Protein 1KWI (pdb70)

Radius of gyration: 12.24 Å; Cα contacts (8 Å, |Δi|>4): 157; chains: 1; bounding box: 27×32×29 Å

Foldseek 3Di:
DVLQVVQVLVLLVVCLVPDPDQFRWAWDAWPCDWDKTKGKIAGFPHTSVDPDRCVVTHGDVVTWMWIKIATGHSVPRGIDIDTDD

Nearest PDB structures (foldseek):
  1kwi-assembly1_A  TM=1.012E+00  e=6.059E-17  Sus scrofa
  1pfp-assembly1_A  TM=9.927E-01  e=3.366E-14  Sus scrofa
  1n5p-assembly1_A  TM=9.138E-01  e=6.851E-12  Sus scrofa
  4eyc-assembly2_B  TM=9.836E-01  e=1.168E-09  Homo sapiens
  1lxe-assembly1_A-2  TM=6.097E-01  e=2.827E-11  Sus scrofa

Solvent-accessible surface area: 5551 Å² total; per-residue (Å²): 108,102,42,54,115,82,4,0,73,99,4,4,64,100,20,9,151,118,26,105,51,77,23,10,12,63,50,80,103,58,94,91,91,69,64,103,9,40,0,18,5,27,26,0,89,18,72,77,110,43,255,79,69,21,115,117,1,99,62,92,126,145,7,110,43,38,60,0,67,27,47,11,56,64,138,133,48,71,10,89,32,98,79,83,203

Organism: Sus scrofa (NCBI:txid9823)

B-factor: mean 37.72, std 11.28, range [18.11, 74.24]

CATH classification: 3.10.450.10

Structure (mmCIF, N/CA/C/O backbone):
data_1KWI
#
_entry.id   1KWI
#
_cell.length_a   51.360
_cell.length_b   51.360
_cell.length_c   133.677
_cell.angle_alpha   90.00
_cell.angle_beta   90.00
_cell.angle_gamma   120.00
#
_symmetry.space_group_name_H-M   'P 65 2 2'
#
loop_
_entity.id
_entity.type
_entity.pdbx_description
1 polymer 'Protegrin-3 Precursor'
2 water water
#
loop_
_atom_site.group_PDB
_atom_site.id
_atom_site.type_symbol
_atom_site.label_atom_id
_atom_site.label_alt_id
_atom_site.label_comp_id
_atom_site.label_asym_id
_atom_site.label_entity_id
_atom_site.label_seq_id
_atom_site.pdbx_PDB_ins_code
_atom_site.Cartn_x
_atom_site.Cartn_y
_atom_site.Cartn_z
_atom_site.occupancy
_atom_site.B_iso_or_equiv
_atom_site.auth_seq_id
_atom_site.auth_comp_id
_atom_site.auth_asym_id
_atom_site.auth_atom_id
_atom_site.pdbx_PDB_model_num
ATOM 1 N N . ALA A 1 2 ? 15.123 31.861 3.274 1.00 47.31 31 ALA A N 1
ATOM 2 C CA . ALA A 1 2 ? 16.271 30.915 3.131 1.00 48.85 31 ALA A CA 1
ATOM 3 C C . ALA A 1 2 ? 16.216 29.934 4.292 1.00 48.82 31 ALA A C 1
ATOM 4 O O . ALA A 1 2 ? 16.027 28.738 4.095 1.00 50.38 31 ALA A O 1
ATOM 6 N N . LEU A 1 3 ? 16.359 30.452 5.507 1.00 47.68 32 LEU A N 1
ATOM 7 C CA . LEU A 1 3 ? 16.301 29.628 6.715 1.00 45.87 32 LEU A CA 1
ATOM 8 C C . LEU A 1 3 ? 14.992 28.809 6.814 1.00 43.01 32 LEU A C 1
ATOM 9 O O . LEU A 1 3 ? 14.987 27.622 7.138 1.00 42.93 32 LEU A O 1
ATOM 14 N N . SER A 1 4 ? 13.878 29.461 6.543 1.00 40.90 33 SER A N 1
ATOM 15 C CA . SER A 1 4 ? 12.593 28.799 6.612 1.00 39.59 33 SER A CA 1
ATOM 16 C C . SER A 1 4 ? 12.629 27.720 5.540 1.00 36.83 33 SER A C 1
ATOM 17 O O . SER A 1 4 ? 12.082 26.642 5.707 1.00 37.34 33 SER A O 1
ATOM 20 N N . TYR A 1 5 ? 13.305 28.026 4.443 1.00 35.93 34 TYR A N 1
ATOM 21 C CA . TYR A 1 5 ? 13.411 27.101 3.332 1.00 34.57 34 TYR A CA 1
ATOM 22 C C . TYR A 1 5 ? 14.122 25.833 3.776 1.00 34.15 34 TYR A C 1
ATOM 23 O O . TYR A 1 5 ? 13.581 24.724 3.637 1.00 32.72 34 TYR A O 1
ATOM 32 N N . ARG A 1 6 ? 15.327 26.012 4.320 1.00 32.75 35 ARG A N 1
ATOM 33 C CA . ARG A 1 6 ? 16.128 24.895 4.818 1.00 33.15 35 ARG A CA 1
ATOM 34 C C . ARG A 1 6 ? 15.318 24.119 5.836 1.00 31.02 35 ARG A C 1
ATOM 35 O O . ARG A 1 6 ? 15.328 22.903 5.832 1.00 29.11 35 ARG A O 1
ATOM 43 N N . GLU A 1 7 ? 14.616 24.822 6.718 1.00 30.34 36 GLU A N 1
ATOM 44 C CA . GLU A 1 7 ? 13.844 24.123 7.736 1.00 30.01 36 GLU A CA 1
ATOM 45 C C . GLU A 1 7 ? 12.710 23.300 7.174 1.00 30.05 36 GLU A C 1
ATOM 46 O O . GLU A 1 7 ? 12.425 22.200 7.680 1.00 28.47 36 GLU A O 1
ATOM 52 N N . ALA A 1 8 ? 12.075 23.810 6.119 1.00 28.53 37 ALA A N 1
ATOM 53 C CA . ALA A 1 8 ? 10.970 23.074 5.505 1.00 28.71 37 ALA A CA 1
ATOM 54 C C . ALA A 1 8 ? 11.505 21.793 4.864 1.00 26.05 37 ALA A C 1
ATOM 55 O O . ALA A 1 8 ? 10.826 20.770 4.821 1.00 28.29 37 ALA A O 1
ATOM 57 N N . VAL A 1 9 ? 12.728 21.836 4.365 1.00 25.42 38 VAL A N 1
ATOM 58 C CA . VAL A 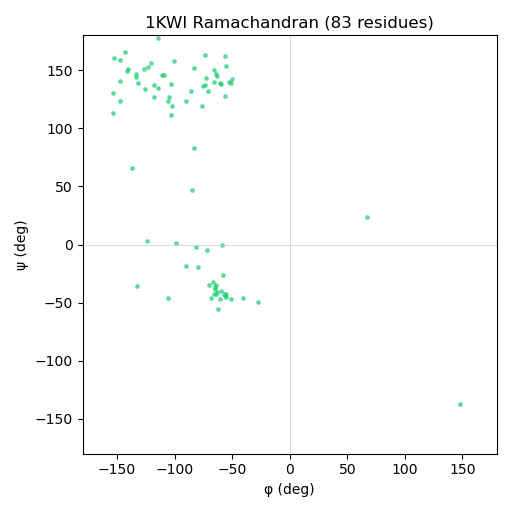1 9 ? 13.329 20.634 3.771 1.00 25.82 38 VAL A CA 1
ATOM 59 C C . VAL A 1 9 ? 13.598 19.595 4.873 1.00 25.77 38 VAL A C 1
ATOM 60 O O . VAL A 1 9 ? 13.258 18.416 4.747 1.00 26.86 38 VAL A O 1
ATOM 64 N N . LEU A 1 10 ? 14.166 20.037 5.982 1.00 28.18 39 LEU A N 1
ATOM 65 C CA . LEU A 1 10 ? 14.417 19.106 7.072 1.00 28.57 39 LEU A CA 1
ATOM 66 C C . LEU A 1 10 ? 13.078 18.519 7.513 1.00 29.45 39 LEU A C 1
ATOM 67 O O . LEU A 1 10 ? 12.951 17.316 7.817 1.00 29.01 39 LEU A O 1
ATOM 72 N N . ARG A 1 11 ? 12.068 19.374 7.540 1.00 29.49 40 ARG A N 1
ATOM 73 C CA . ARG A 1 11 ? 10.748 18.947 7.952 1.00 30.81 40 ARG A CA 1
ATOM 74 C C . ARG A 1 11 ? 10.247 17.898 6.966 1.00 30.29 40 ARG A C 1
ATOM 75 O O . ARG A 1 11 ? 9.616 16.916 7.362 1.00 30.13 40 ARG A O 1
ATOM 83 N N . ALA A 1 12 ? 10.495 18.121 5.676 1.00 29.56 41 ALA A N 1
ATOM 84 C CA . ALA A 1 12 ? 10.067 17.147 4.677 1.00 29.28 41 ALA A CA 1
ATOM 85 C C . ALA A 1 12 ? 10.771 15.799 4.966 1.00 28.96 41 ALA A C 1
ATOM 86 O O . ALA A 1 12 ? 10.128 14.742 4.983 1.00 28.20 41 ALA A O 1
ATOM 88 N N . VAL A 1 13 ? 12.083 15.847 5.197 1.00 27.16 42 VAL A N 1
ATOM 89 C CA . VAL A 1 13 ? 12.838 14.627 5.503 1.00 25.82 42 VAL A CA 1
ATOM 90 C C . VAL A 1 13 ? 12.129 13.874 6.648 1.00 26.33 42 VAL A C 1
ATOM 91 O O . VAL A 1 13 ? 11.902 12.660 6.557 1.00 26.12 42 VAL A O 1
ATOM 95 N N . ASP A 1 14 ? 11.754 14.588 7.704 1.00 27.06 43 ASP A N 1
ATOM 96 C CA . ASP A 1 14 ? 11.025 13.964 8.810 1.00 31.01 43 ASP A CA 1
ATOM 97 C C . ASP A 1 14 ? 9.741 13.281 8.327 1.00 32.14 43 ASP A C 1
ATOM 98 O O . ASP A 1 14 ? 9.445 12.174 8.740 1.00 31.86 43 ASP A O 1
ATOM 103 N N . ARG A 1 15 ? 8.983 13.958 7.466 1.00 32.76 44 ARG A N 1
ATOM 104 C CA . ARG A 1 15 ? 7.739 13.395 6.940 1.00 33.80 44 ARG A CA 1
ATOM 105 C C . ARG A 1 15 ? 8.024 12.187 6.065 1.00 31.99 44 ARG A C 1
ATOM 106 O O . ARG A 1 15 ? 7.336 11.186 6.142 1.00 32.56 44 ARG A O 1
ATOM 114 N N . LEU A 1 16 ? 9.031 12.265 5.216 1.00 31.52 45 LEU A N 1
ATOM 115 C CA . LEU A 1 16 ? 9.332 11.099 4.423 1.00 31.81 45 LEU A CA 1
ATOM 116 C C . LEU A 1 16 ? 9.604 9.938 5.382 1.00 31.32 45 LEU A C 1
ATOM 117 O O . LEU A 1 16 ? 9.141 8.814 5.165 1.00 31.09 45 LEU A O 1
ATOM 122 N N . ASN A 1 17 ? 10.344 10.203 6.449 1.00 30.81 46 ASN A N 1
ATOM 123 C CA . ASN A 1 17 ? 10.631 9.139 7.387 1.00 31.93 46 ASN A CA 1
ATOM 124 C C . ASN A 1 17 ? 9.342 8.671 8.046 1.00 34.77 46 ASN A C 1
ATOM 125 O O . ASN A 1 17 ? 9.155 7.483 8.285 1.00 34.68 46 ASN A O 1
ATOM 130 N N . GLU A 1 18 ? 8.451 9.607 8.344 1.00 37.14 47 GLU A N 1
ATOM 131 C CA . GLU A 1 18 ? 7.202 9.241 8.986 1.00 41.60 47 GLU A CA 1
ATOM 132 C C . GLU A 1 18 ? 6.346 8.350 8.068 1.00 43.04 47 GLU A C 1
ATOM 133 O O . GLU A 1 18 ? 5.799 7.349 8.509 1.00 42.92 47 GLU A O 1
ATOM 139 N N . GLN A 1 19 ? 6.273 8.678 6.782 1.00 45.88 48 GLN A N 1
ATOM 140 C CA . GLN A 1 19 ? 5.485 7.882 5.836 1.00 47.76 48 GLN A CA 1
ATOM 141 C C . GLN A 1 19 ? 6.193 6.618 5.353 1.00 47.35 48 GLN A C 1
ATOM 142 O O . GLN A 1 19 ? 5.559 5.694 4.857 1.00 47.27 48 GLN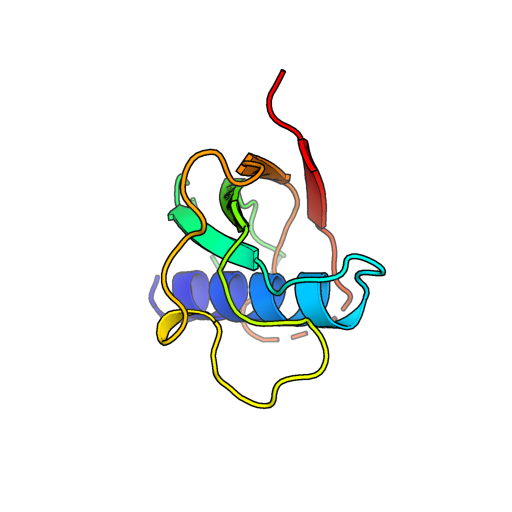 A O 1
ATOM 148 N N . SER A 1 20 ? 7.506 6.576 5.500 1.00 46.83 49 SER A N 1
ATOM 149 C CA . SER A 1 20 ? 8.292 5.431 5.061 1.00 46.46 49 SER A CA 1
ATOM 150 C C . SER A 1 20 ? 7.892 4.070 5.638 1.00 47.54 49 SER A C 1
ATOM 151 O O . SER A 1 20 ? 7.210 3.989 6.648 1.00 47.75 49 SER A O 1
ATOM 154 N N . SER A 1 21 ? 8.347 3.004 4.979 1.00 48.25 50 SER A N 1
ATOM 155 C CA . SER A 1 21 ? 8.099 1.632 5.415 1.00 49.02 50 SER A CA 1
ATOM 156 C C . SER A 1 21 ? 9.448 0.929 5.578 1.00 47.76 50 SER A C 1
ATOM 157 O O . SER A 1 21 ? 9.524 -0.260 5.893 1.00 46.60 50 SER A O 1
ATOM 160 N N . GLU A 1 22 ? 10.516 1.688 5.362 1.00 45.49 51 GLU A N 1
ATOM 161 C CA . GLU A 1 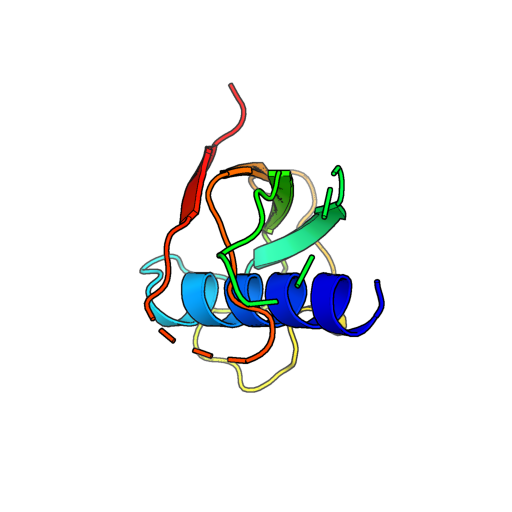22 ? 11.855 1.139 5.477 1.00 43.11 51 GLU A CA 1
ATOM 162 C C . GLU A 1 22 ? 12.272 0.899 6.928 1.00 40.73 51 GLU A C 1
ATOM 163 O O . GLU A 1 22 ? 11.665 1.420 7.871 1.00 39.00 51 GLU A O 1
ATOM 169 N N . ALA A 1 23 ? 13.313 0.098 7.092 1.00 37.44 52 ALA A N 1
ATOM 170 C CA . ALA A 1 23 ? 13.816 -0.224 8.406 1.00 35.31 52 ALA A CA 1
ATOM 171 C C . ALA A 1 23 ? 14.496 0.940 9.126 1.00 33.58 52 ALA A C 1
ATOM 172 O O . ALA A 1 23 ? 14.388 1.053 10.347 1.00 31.74 52 ALA A O 1
ATOM 174 N N . ASN A 1 24 ? 15.188 1.797 8.371 1.00 31.36 53 ASN A N 1
ATOM 175 C CA . ASN A 1 24 ? 15.957 2.888 8.971 1.00 29.68 53 ASN A CA 1
ATOM 176 C C . ASN A 1 24 ? 15.574 4.312 8.562 1.00 28.22 53 ASN A C 1
ATOM 177 O O . ASN A 1 24 ? 15.009 4.529 7.491 1.00 26.52 53 ASN A O 1
ATOM 182 N N . LEU A 1 25 ? 15.906 5.272 9.423 1.00 25.80 54 LEU A N 1
ATOM 183 C CA . LEU A 1 25 ? 15.649 6.690 9.150 1.00 25.42 54 LEU A CA 1
ATOM 184 C C . LEU A 1 25 ? 16.631 7.177 8.072 1.00 24.02 54 LEU A C 1
ATOM 185 O O . LEU A 1 25 ? 17.778 6.721 8.010 1.00 23.26 54 LEU A O 1
ATOM 190 N N . TYR A 1 26 ? 16.169 8.050 7.194 1.00 21.41 55 TYR A N 1
ATOM 191 C CA . TYR A 1 26 ? 17.059 8.627 6.212 1.00 23.85 55 TYR A CA 1
ATOM 192 C C . TYR A 1 26 ? 17.393 9.999 6.776 1.00 23.12 55 TYR A C 1
ATOM 193 O O . TYR A 1 26 ? 16.644 10.552 7.578 1.00 21.08 55 TYR A O 1
ATOM 202 N N . ARG A 1 27 ? 18.514 10.540 6.326 1.00 22.97 56 ARG A N 1
ATOM 203 C CA . ARG A 1 27 ? 19.007 11.809 6.796 1.00 22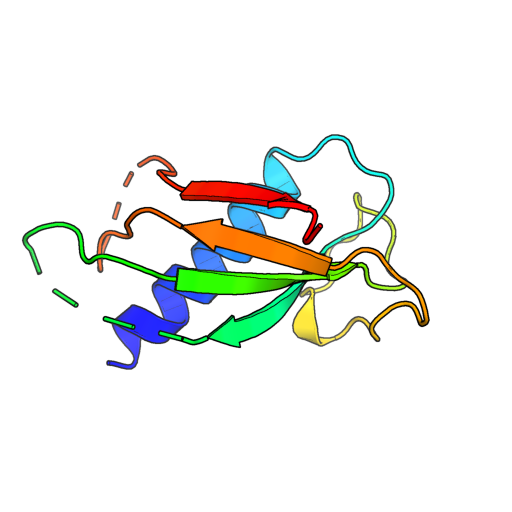.00 56 ARG A CA 1
ATOM 204 C C . ARG A 1 27 ? 19.422 12.662 5.601 1.00 20.71 56 ARG A C 1
ATOM 205 O O . ARG A 1 27 ? 19.920 12.134 4.622 1.00 18.11 56 ARG A O 1
ATOM 213 N N . LEU A 1 28 ? 19.255 13.976 5.706 1.00 19.69 57 LEU A N 1
ATOM 214 C CA . LEU A 1 28 ? 19.635 14.895 4.624 1.00 20.91 57 LEU A CA 1
ATOM 215 C C . LEU A 1 28 ? 21.108 14.715 4.266 1.00 21.69 57 LEU A C 1
ATOM 216 O O . LEU A 1 28 ? 21.963 14.769 5.132 1.00 18.72 57 LEU A O 1
ATOM 221 N N . LEU A 1 29 ? 21.391 14.508 2.985 1.00 21.54 58 LEU A N 1
ATOM 222 C CA . LEU A 1 29 ? 22.757 14.336 2.543 1.00 24.96 58 LEU A CA 1
ATOM 223 C C . LEU A 1 29 ? 23.270 15.587 1.802 1.00 25.64 58 LEU A C 1
ATOM 224 O O . LEU A 1 29 ? 24.376 16.059 2.059 1.00 25.29 58 LEU A O 1
ATOM 229 N N . GLU A 1 30 ? 22.461 16.118 0.891 1.00 29.39 59 GLU A N 1
ATOM 230 C CA . GLU A 1 30 ? 22.857 17.288 0.113 1.00 31.11 59 GLU A CA 1
ATOM 231 C C . GLU A 1 30 ? 21.606 18.036 -0.319 1.00 31.30 59 GLU A C 1
ATOM 232 O O . GLU A 1 30 ? 20.659 17.439 -0.830 1.00 31.14 59 GLU A O 1
ATOM 238 N N . LEU A 1 31 ? 21.596 19.344 -0.083 1.00 29.82 60 LEU A N 1
ATOM 239 C CA . LEU A 1 31 ? 20.472 20.185 -0.439 1.00 30.30 60 LEU A CA 1
ATOM 240 C C . LEU A 1 31 ? 20.888 20.927 -1.686 1.00 33.28 60 LEU A C 1
ATOM 241 O O . LEU A 1 31 ? 21.773 21.760 -1.660 1.00 30.54 60 LEU A O 1
ATOM 246 N N . ASP A 1 32 ? 20.249 20.608 -2.794 1.00 37.33 61 ASP A N 1
ATOM 247 C CA . ASP A 1 32 ? 20.607 21.236 -4.051 1.00 41.93 61 ASP A CA 1
ATOM 248 C C . ASP A 1 32 ? 19.835 22.508 -4.330 1.00 42.55 61 ASP A C 1
ATOM 249 O O . ASP A 1 32 ? 19.174 23.046 -3.414 1.00 43.02 61 ASP A O 1
ATOM 254 N N . GLY A 1 42 ? 4.876 32.642 -0.201 1.00 49.55 71 GLY A N 1
ATOM 255 C CA . GLY A 1 42 ? 3.464 32.080 -0.116 1.00 48.96 71 GLY A CA 1
ATOM 256 C C . GLY A 1 42 ? 3.242 30.862 -1.001 1.00 49.72 71 GLY A C 1
ATOM 257 O O . GLY A 1 42 ? 2.704 29.831 -0.561 1.00 48.71 71 GLY A O 1
ATOM 258 N N . THR A 1 43 ? 3.642 30.990 -2.267 1.00 49.30 72 THR A N 1
ATOM 259 C CA . THR A 1 43 ? 3.523 29.898 -3.238 1.00 48.35 72 THR A CA 1
ATOM 260 C C . THR A 1 43 ? 4.584 28.810 -2.944 1.00 45.91 72 THR A C 1
ATOM 261 O O . THR A 1 43 ? 5.749 29.118 -2.671 1.00 47.09 72 THR A O 1
ATOM 265 N N . PRO A 1 44 ? 4.198 27.525 -3.009 1.00 42.91 73 PRO A N 1
ATOM 266 C CA . PRO A 1 44 ? 5.156 26.447 -2.734 1.00 40.83 73 PRO A CA 1
ATOM 267 C C . PRO A 1 44 ? 6.444 26.595 -3.538 1.00 40.23 73 PRO A C 1
ATOM 268 O O . PRO A 1 44 ? 6.415 26.938 -4.722 1.00 38.18 73 PRO A O 1
ATOM 272 N N . LYS A 1 45 ? 7.572 26.330 -2.882 1.00 39.24 74 LYS A N 1
ATOM 273 C CA . LYS A 1 45 ? 8.868 26.452 -3.520 1.00 38.58 74 LYS A CA 1
ATOM 274 C C . LYS A 1 45 ? 9.463 25.089 -3.915 1.00 37.67 74 LYS A C 1
ATOM 275 O O . LYS A 1 45 ? 9.361 24.103 -3.171 1.00 37.10 74 LYS A O 1
ATOM 281 N N . PRO A 1 46 ? 10.068 25.019 -5.114 1.00 35.55 75 PRO A N 1
ATOM 282 C CA . PRO A 1 46 ? 10.695 23.813 -5.654 1.00 34.52 75 PRO A CA 1
ATOM 283 C C . PRO A 1 46 ? 11.875 23.398 -4.767 1.00 34.79 75 PRO A C 1
ATOM 284 O O . PRO A 1 46 ? 12.573 24.246 -4.219 1.00 33.97 75 PRO A O 1
ATOM 288 N N . VAL A 1 47 ? 12.082 22.092 -4.633 1.00 33.38 76 VAL A N 1
ATOM 289 C CA . VAL A 1 47 ? 13.181 21.562 -3.830 1.00 32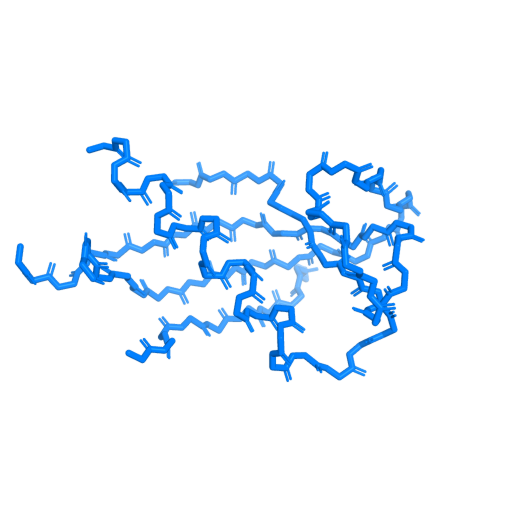.17 76 VAL A CA 1
ATOM 290 C C . VAL A 1 47 ? 13.794 20.359 -4.533 1.00 30.13 76 VAL A C 1
ATOM 291 O O . VAL A 1 47 ? 13.145 19.658 -5.296 1.00 27.81 76 VAL A O 1
ATOM 295 N N . SER A 1 48 ? 15.071 20.173 -4.285 1.00 29.41 77 SER A N 1
ATOM 296 C CA . SER A 1 48 ? 15.807 19.076 -4.838 1.00 30.40 77 SER A CA 1
ATOM 297 C C . SER A 1 48 ? 16.949 18.792 -3.885 1.00 28.53 77 SER A C 1
ATOM 298 O O . SER A 1 48 ? 17.846 19.628 -3.712 1.00 28.04 77 SER A O 1
ATOM 301 N N . PHE A 1 49 ? 16.895 17.628 -3.240 1.00 25.89 78 PHE A N 1
ATOM 302 C CA . PHE A 1 49 ? 17.947 17.235 -2.294 1.00 25.04 78 PHE A CA 1
ATOM 303 C C . PHE A 1 49 ? 18.056 15.698 -2.210 1.00 25.11 78 PHE A C 1
ATOM 304 O O . PHE A 1 49 ? 17.118 14.958 -2.549 1.00 24.89 78 PHE A O 1
ATOM 312 N N . THR A 1 50 ? 19.189 15.227 -1.732 1.00 23.39 79 THR A N 1
ATOM 313 C CA . THR A 1 50 ? 19.411 13.794 -1.586 1.00 24.59 79 THR A CA 1
ATOM 314 C C . THR A 1 50 ? 19.402 13.449 -0.121 1.00 23.49 79 THR A C 1
ATOM 315 O O . THR A 1 50 ? 19.792 14.265 0.722 1.00 23.33 79 THR A O 1
ATOM 319 N N . VAL A 1 51 ? 18.901 12.262 0.185 1.00 23.40 80 VAL A N 1
ATOM 320 C CA . VAL A 1 51 ? 18.877 11.769 1.549 1.00 22.99 80 VAL A CA 1
ATOM 321 C C . VAL A 1 51 ? 19.629 10.445 1.561 1.00 23.88 80 VAL A C 1
ATOM 322 O O . VAL A 1 51 ? 19.730 9.756 0.532 1.00 23.58 80 VAL A O 1
ATOM 326 N N . LYS A 1 52 ? 20.202 10.097 2.702 1.00 21.90 81 LYS A N 1
ATOM 327 C CA . LYS A 1 52 ? 20.905 8.832 2.778 1.00 21.15 81 LYS A CA 1
ATOM 328 C C . LYS A 1 52 ? 20.539 8.057 4.039 1.00 21.19 81 LYS A C 1
ATOM 329 O O . LYS A 1 52 ? 20.274 8.626 5.118 1.00 18.53 81 LYS A O 1
ATOM 335 N N . GLU A 1 53 ? 20.488 6.743 3.869 1.00 19.54 82 GLU A N 1
ATOM 336 C CA . GLU A 1 53 ? 20.135 5.811 4.925 1.00 20.78 82 GLU A CA 1
ATOM 337 C C . GLU A 1 53 ? 21.100 5.902 6.107 1.00 21.44 82 GLU A C 1
ATOM 338 O O . GLU A 1 53 ? 22.307 6.009 5.896 1.00 19.26 82 GLU A O 1
ATOM 344 N N . THR A 1 54 ? 20.564 5.863 7.335 1.00 21.06 83 THR A N 1
ATOM 345 C CA . THR A 1 54 ? 21.398 5.960 8.534 1.00 23.34 83 THR A CA 1
ATOM 346 C C . THR A 1 54 ? 21.368 4.656 9.339 1.00 25.40 83 THR A C 1
ATOM 347 O O . THR A 1 54 ? 20.630 3.710 9.013 1.00 24.18 83 THR A O 1
ATOM 351 N N . VAL A 1 55 ? 22.128 4.626 10.427 1.00 26.50 84 VAL A N 1
ATOM 352 C CA . VAL A 1 55 ? 22.149 3.446 11.292 1.00 26.24 84 VAL A CA 1
ATOM 353 C C . VAL A 1 55 ? 20.964 3.409 12.272 1.00 27.13 84 VAL A C 1
ATOM 354 O O . VAL A 1 55 ? 20.830 2.472 13.032 1.00 28.35 84 VAL A O 1
ATOM 358 N N . CYS A 1 56 ? 20.099 4.420 12.270 1.00 27.20 85 CYS A N 1
ATOM 359 C CA . CYS A 1 56 ? 18.964 4.449 13.192 1.00 28.26 85 CYS A CA 1
ATOM 360 C C . CYS A 1 56 ? 17.694 3.787 12.647 1.00 30.14 85 CYS A C 1
ATOM 361 O O . CYS A 1 56 ? 17.179 4.209 11.620 1.00 28.20 85 CYS A O 1
ATOM 364 N N . PRO A 1 57 ? 17.151 2.782 13.360 1.00 33.65 86 PRO A N 1
ATOM 365 C CA . PRO A 1 57 ? 15.938 2.085 12.917 1.00 34.79 86 PRO A CA 1
ATOM 366 C C . PRO A 1 57 ? 14.761 3.059 12.956 1.00 36.77 86 PRO A C 1
ATOM 367 O O . PRO A 1 57 ? 14.645 3.863 13.883 1.00 36.72 86 PRO A O 1
ATOM 371 N N . ARG A 1 58 ? 13.902 2.989 11.950 1.00 39.93 87 ARG A N 1
ATOM 372 C CA . ARG A 1 58 ? 12.773 3.919 11.803 1.00 45.79 87 ARG A CA 1
ATOM 373 C C . ARG A 1 58 ? 11.984 4.342 13.022 1.00 49.11 87 ARG A C 1
ATOM 374 O O . ARG A 1 58 ? 11.648 5.524 13.174 1.00 50.90 87 ARG A O 1
ATOM 382 N N . PRO A 1 59 ? 11.620 3.390 13.885 1.00 51.97 88 PRO A N 1
ATOM 383 C CA . PRO A 1 59 ? 10.866 3.825 15.069 1.00 53.68 88 PRO A CA 1
ATOM 384 C C . PRO A 1 59 ? 11.918 4.290 16.078 1.00 55.78 88 PRO A C 1
ATOM 385 O O . PRO A 1 59 ? 12.351 3.519 16.941 1.00 58.03 88 PRO A O 1
ATOM 389 N N . THR A 1 60 ? 12.371 5.528 15.938 1.00 55.72 89 THR A N 1
ATOM 390 C CA . THR A 1 60 ? 13.392 6.063 16.832 1.00 55.93 89 THR A CA 1
ATOM 391 C C . THR A 1 60 ? 13.104 7.548 16.968 1.00 55.99 89 THR A C 1
ATOM 392 O O . THR A 1 60 ? 13.024 8.262 15.971 1.00 56.37 89 THR A O 1
ATOM 396 N N . ARG A 1 61 ? 12.922 8.014 18.197 1.00 54.62 90 ARG A N 1
ATOM 397 C CA . ARG A 1 61 ? 12.633 9.422 18.409 1.00 53.75 90 ARG A CA 1
ATOM 398 C C . ARG A 1 61 ? 13.920 10.228 18.475 1.00 50.80 90 ARG A C 1
ATOM 399 O O . ARG A 1 61 ? 14.112 11.066 19.353 1.00 52.00 90 ARG A O 1
ATOM 407 N N . GLN A 1 62 ? 14.810 9.972 17.530 1.00 45.70 91 GLN A N 1
ATOM 408 C CA . GLN A 1 62 ? 16.074 10.679 17.492 1.00 41.84 91 GLN A CA 1
ATOM 409 C C . GLN A 1 62 ? 16.104 11.442 16.183 1.00 36.55 91 GLN A C 1
ATOM 410 O O . GLN A 1 62 ? 15.867 10.858 15.133 1.00 35.21 91 GLN A O 1
ATOM 416 N N . PRO A 1 63 ? 16.352 12.760 16.226 1.00 31.81 92 PRO A N 1
ATOM 417 C CA . PRO A 1 63 ? 16.400 13.530 14.979 1.00 28.86 92 PRO A CA 1
ATOM 418 C C . PRO A 1 63 ? 17.388 12.781 14.081 1.00 26.57 92 PRO A C 1
ATOM 419 O O . PRO A 1 63 ? 18.416 12.289 14.547 1.00 23.80 92 PRO A O 1
ATOM 423 N N . PRO A 1 64 ? 17.078 12.674 12.792 1.00 26.45 93 PRO A N 1
ATOM 424 C CA . PRO A 1 64 ? 17.986 11.968 11.883 1.00 25.37 93 PRO A CA 1
ATOM 425 C C . PRO A 1 64 ? 19.370 12.546 11.839 1.00 24.89 93 PRO A C 1
ATOM 426 O O . PRO A 1 64 ? 20.342 11.846 11.553 1.00 25.21 93 PRO A O 1
ATOM 430 N N . GLU A 1 65 ? 19.497 13.828 12.140 1.00 25.86 94 GLU A N 1
ATOM 431 C CA . GLU A 1 65 ? 20.832 14.384 12.083 1.00 28.10 94 GLU A CA 1
ATOM 432 C C . GLU A 1 65 ? 21.738 13.922 13.218 1.00 26.99 94 GLU A C 1
ATOM 433 O O . GLU A 1 65 ? 22.914 14.262 13.235 1.00 27.59 94 GLU A O 1
ATOM 439 N N . LEU A 1 66 ? 21.211 13.172 14.170 1.00 24.77 95 LEU A N 1
ATOM 440 C CA . LEU A 1 66 ? 22.077 12.661 15.222 1.00 25.44 95 LEU A CA 1
ATOM 441 C C . LEU A 1 66 ? 22.429 11.231 14.870 1.00 28.34 95 LEU A C 1
ATOM 442 O O . LEU A 1 66 ? 23.156 10.564 15.607 1.00 30.02 95 LEU A O 1
ATOM 447 N N . CYS A 1 67 ? 21.917 10.770 13.724 1.00 27.18 96 CYS A N 1
ATOM 448 C CA . CYS A 1 67 ? 22.138 9.405 13.262 1.00 26.74 96 CYS A CA 1
ATOM 449 C C . CYS A 1 67 ? 23.196 9.314 12.166 1.00 25.49 96 CYS A C 1
ATOM 450 O O . CYS A 1 67 ? 23.030 9.896 11.111 1.00 24.65 96 CYS A O 1
ATOM 453 N N . ASP A 1 68 ? 24.278 8.577 12.411 1.00 26.23 97 ASP A N 1
ATOM 454 C CA . ASP A 1 68 ? 25.345 8.442 11.401 1.00 27.95 97 ASP A CA 1
ATOM 455 C C . ASP A 1 68 ? 24.811 7.736 10.151 1.00 26.65 97 ASP A C 1
ATOM 456 O O . ASP A 1 68 ? 23.958 6.849 10.247 1.00 24.86 97 ASP A O 1
ATOM 461 N N . PHE A 1 69 ? 25.328 8.121 8.997 1.00 27.02 98 PHE A N 1
ATOM 462 C CA . PHE A 1 69 ? 24.929 7.490 7.744 1.00 29.03 98 PHE A CA 1
ATOM 463 C C . PHE A 1 69 ? 25.405 6.057 7.771 1.00 31.03 98 PHE A C 1
ATOM 464 O O . PHE A 1 69 ? 26.409 5.731 8.402 1.00 31.76 98 PHE A O 1
ATOM 472 N N . LYS A 1 70 ? 24.678 5.198 7.089 1.00 32.43 99 LYS A N 1
ATOM 473 C CA . LYS A 1 70 ? 25.049 3.818 7.009 1.00 34.25 99 LYS A CA 1
ATOM 474 C C . LYS A 1 70 ? 26.014 3.808 5.849 1.00 36.69 99 LYS A C 1
ATOM 475 O O . LYS A 1 70 ? 25.738 4.403 4.814 1.00 34.59 99 LYS A O 1
ATOM 481 N N . GLU A 1 71 ? 27.168 3.174 6.005 1.00 40.00 100 GLU A N 1
ATOM 482 C CA . GLU A 1 71 ? 28.071 3.172 4.876 1.00 43.99 100 GLU A CA 1
ATOM 483 C C . GLU A 1 71 ? 27.538 2.197 3.860 1.00 44.31 100 GLU A C 1
ATOM 484 O O . GLU A 1 71 ? 27.102 1.102 4.208 1.00 43.62 100 GLU A O 1
ATOM 490 N N . ASN A 1 72 ? 27.560 2.596 2.598 1.00 45.29 101 ASN A N 1
ATOM 491 C CA . ASN A 1 72 ? 27.005 1.740 1.554 1.00 45.86 101 ASN A CA 1
ATOM 492 C C . ASN A 1 72 ? 25.504 1.695 1.807 1.00 43.42 101 ASN A C 1
ATOM 493 O O . ASN A 1 72 ? 24.809 0.747 1.437 1.00 44.03 101 ASN A O 1
ATOM 498 N N . GLY A 1 73 ? 25.023 2.733 2.486 1.00 40.85 102 GLY A N 1
ATOM 499 C CA . GLY A 1 73 ? 23.609 2.832 2.771 1.00 36.51 102 GLY A CA 1
ATOM 500 C C . GLY A 1 73 ? 22.961 3.432 1.533 1.00 33.43 102 GLY A C 1
ATOM 501 O O . GLY A 1 73 ? 23.629 4.188 0.803 1.00 33.40 102 GLY A O 1
ATOM 502 N N . ARG A 1 74 ? 21.687 3.112 1.291 1.00 28.84 103 ARG A N 1
ATOM 503 C CA . ARG A 1 74 ? 20.989 3.624 0.127 1.00 27.42 103 ARG A CA 1
ATOM 504 C C . ARG A 1 74 ? 20.908 5.152 0.105 1.00 28.27 103 ARG A C 1
ATOM 505 O O . ARG A 1 74 ? 20.703 5.808 1.134 1.00 25.93 103 ARG A O 1
ATOM 513 N N . VAL A 1 75 ? 21.114 5.711 -1.083 1.00 29.43 104 VAL A N 1
ATOM 514 C CA . VAL A 1 75 ? 21.023 7.149 -1.297 1.00 30.18 104 VAL A CA 1
ATOM 515 C C . VAL A 1 75 ? 19.831 7.432 -2.231 1.00 31.12 104 VAL A C 1
ATOM 516 O O . VAL A 1 75 ? 19.649 6.733 -3.244 1.00 29.41 104 VAL A O 1
ATOM 520 N N . LYS A 1 76 ? 19.009 8.434 -1.888 1.00 30.68 105 LYS A N 1
ATOM 521 C CA . LYS A 1 76 ? 17.858 8.779 -2.736 1.00 30.30 105 LYS A CA 1
ATOM 522 C C . LYS A 1 76 ? 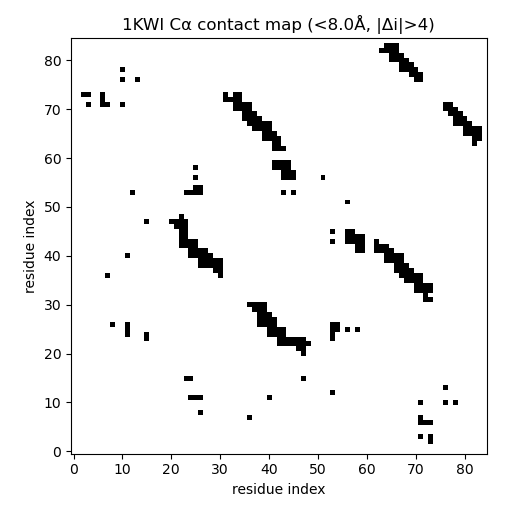17.822 10.248 -3.128 1.00 30.72 105 LYS A C 1
ATOM 523 O O . LYS A 1 76 ? 18.309 11.110 -2.389 1.00 29.53 105 LYS A O 1
ATOM 529 N N . GLN A 1 77 ? 17.231 10.514 -4.290 1.00 30.01 106 GLN A N 1
ATOM 530 C CA . GLN A 1 77 ? 17.069 11.866 -4.800 1.00 31.25 106 GLN A CA 1
ATOM 531 C C . GLN A 1 77 ? 15.616 12.186 -4.602 1.00 31.60 106 GLN A C 1
ATOM 532 O O . GLN A 1 77 ? 14.746 11.447 -5.073 1.00 30.98 106 GLN A O 1
ATOM 538 N N . CYS A 1 78 ? 15.344 13.265 -3.887 1.00 30.40 107 CYS A N 1
ATOM 539 C CA . CYS A 1 78 ? 13.968 13.666 -3.644 1.00 30.92 107 CYS A CA 1
ATOM 540 C C . CYS A 1 78 ? 13.695 14.956 -4.416 1.00 32.10 107 CYS A C 1
ATOM 541 O O . CYS A 1 78 ? 14.596 15.790 -4.588 1.00 31.70 10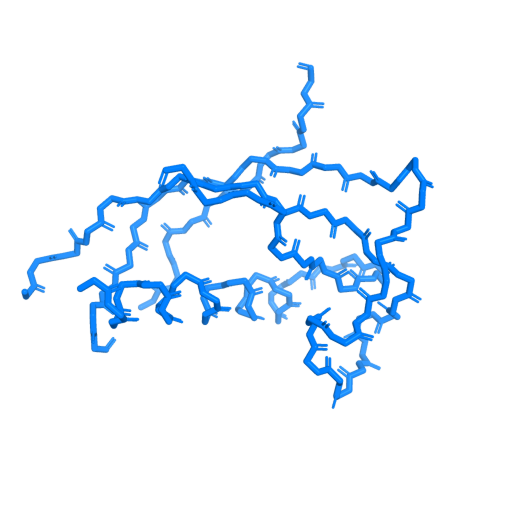7 CYS A O 1
ATOM 544 N N . VAL A 1 79 ? 12.473 15.116 -4.909 1.00 31.35 108 VAL A N 1
ATOM 545 C CA . VAL A 1 79 ? 12.144 16.333 -5.612 1.00 31.02 108 VAL A CA 1
ATOM 546 C C . VAL A 1 79 ? 10.702 16.635 -5.362 1.00 31.28 108 VAL A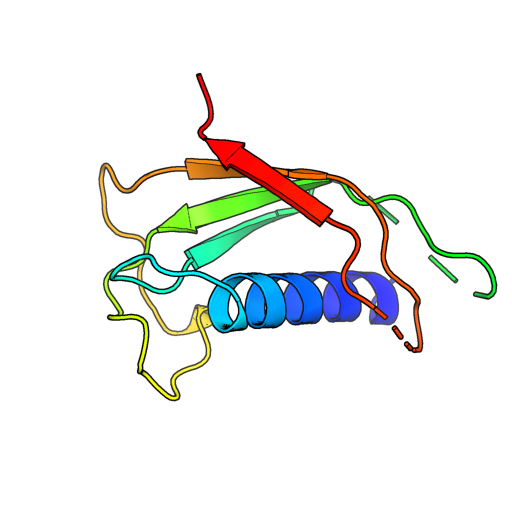 C 1
ATOM 547 O O . VAL A 1 79 ? 9.924 15.762 -4.974 1.00 31.81 108 VAL A O 1
ATOM 551 N N . GLY A 1 80 ? 10.352 17.902 -5.543 1.00 31.71 109 GLY A N 1
ATOM 552 C CA . GLY A 1 80 ? 8.974 18.323 -5.332 1.00 31.37 109 GLY A CA 1
ATOM 553 C C . GLY A 1 80 ? 8.914 19.745 -4.813 1.00 29.74 109 GLY A C 1
ATOM 554 O O . GLY A 1 80 ? 9.670 20.621 -5.272 1.00 28.25 109 GLY A O 1
ATOM 555 N N . THR A 1 81 ? 8.052 19.982 -3.830 1.00 30.02 110 THR A N 1
ATOM 556 C CA . THR A 1 81 ? 7.928 21.330 -3.283 1.00 32.87 110 THR A CA 1
ATOM 557 C C . THR A 1 81 ? 7.685 21.357 -1.775 1.00 33.05 110 THR A C 1
ATOM 558 O O . THR A 1 81 ? 7.337 20.335 -1.167 1.00 34.29 110 THR A O 1
ATOM 562 N N . VAL A 1 82 ? 7.861 22.541 -1.185 1.00 33.42 111 VAL A N 1
ATOM 563 C CA . VAL A 1 82 ? 7.584 22.755 0.239 1.00 33.85 111 VAL A CA 1
ATOM 564 C C . VAL A 1 82 ? 6.948 24.137 0.446 1.00 35.32 111 VAL A C 1
ATOM 565 O O . VAL A 1 82 ? 7.212 25.075 -0.303 1.00 34.07 111 VAL A O 1
ATOM 569 N N . THR A 1 83 ? 6.100 24.248 1.465 1.00 38.02 112 THR A N 1
ATOM 570 C CA . THR A 1 83 ? 5.449 25.499 1.788 1.00 43.08 112 THR A CA 1
ATOM 571 C C . THR A 1 83 ? 6.141 26.060 3.022 1.00 44.60 112 THR A C 1
ATOM 572 O O . THR A 1 83 ? 6.255 25.372 4.031 1.00 43.57 112 THR A O 1
ATOM 576 N N . LEU A 1 84 ? 6.589 27.307 2.934 1.00 47.29 113 LEU A N 1
ATOM 577 C CA . LEU A 1 84 ? 7.274 27.961 4.045 1.00 51.84 113 LEU A CA 1
ATOM 578 C C . LEU A 1 84 ? 6.450 28.054 5.344 1.00 55.22 113 LEU A C 1
ATOM 579 O O . LEU A 1 84 ? 6.935 28.596 6.335 1.00 56.69 113 LEU A O 1
ATOM 584 N N . ASP A 1 85 ? 5.216 27.543 5.340 1.00 58.50 114 ASP A N 1
ATOM 585 C CA . ASP A 1 85 ? 4.368 27.566 6.535 1.00 61.54 114 ASP A CA 1
ATOM 586 C C . ASP A 1 85 ? 3.731 26.194 6.762 1.00 62.65 114 ASP A C 1
ATOM 587 O O . ASP A 1 85 ? 4.114 25.233 6.049 1.00 63.40 114 ASP A O 1
ATOM 592 N N . PRO A 1 90 ? 0.600 19.659 2.845 1.00 56.47 119 PRO A N 1
ATOM 593 C CA . PRO A 1 90 ? 0.783 18.219 2.553 1.00 56.40 119 PRO A CA 1
ATOM 594 C C . PRO A 1 90 ? 2.159 17.975 1.932 1.00 56.02 119 PRO A C 1
ATOM 595 O O . PRO A 1 90 ? 2.727 18.878 1.315 1.00 57.43 119 PRO A O 1
ATOM 599 N N . LEU A 1 91 ? 2.698 16.769 2.109 1.00 54.70 120 LEU A N 1
ATOM 600 C CA . LEU A 1 91 ? 4.007 16.430 1.564 1.00 52.34 120 LEU A CA 1
ATOM 601 C C . LEU A 1 91 ? 3.922 16.311 0.061 1.00 51.37 120 LEU A C 1
ATOM 602 O O . LEU A 1 91 ? 3.051 15.634 -0.453 1.00 52.79 120 LEU A O 1
ATOM 607 N N . ASP A 1 92 ? 4.840 16.946 -0.646 1.00 49.42 121 ASP A N 1
ATOM 608 C CA . ASP A 1 92 ? 4.830 16.866 -2.087 1.00 47.44 121 ASP A CA 1
ATOM 609 C C . ASP A 1 92 ? 6.212 16.669 -2.587 1.00 43.50 121 ASP A C 1
ATOM 610 O O . ASP A 1 92 ? 6.784 17.512 -3.265 1.00 42.28 121 ASP A O 1
ATOM 615 N N . ILE A 1 93 ? 6.730 15.508 -2.238 1.00 40.52 122 ILE A N 1
ATOM 616 C CA . ILE A 1 93 ? 8.061 15.122 -2.592 1.00 37.44 122 ILE A CA 1
ATOM 617 C C . ILE A 1 93 ? 8.055 13.642 -2.780 1.00 36.63 122 ILE A C 1
ATOM 618 O O . ILE A 1 93 ? 7.387 12.922 -2.068 1.00 36.18 122 ILE A O 1
ATOM 623 N N . THR A 1 94 ? 8.791 13.192 -3.778 1.00 35.64 123 THR A N 1
ATOM 624 C CA . THR A 1 94 ? 8.915 11.784 -4.007 1.00 35.75 123 THR A CA 1
ATOM 625 C C . THR A 1 94 ? 10.415 11.609 -4.159 1.00 35.40 123 THR A C 1
ATOM 626 O O . THR A 1 94 ? 11.098 12.439 -4.766 1.00 34.10 123 THR A O 1
ATOM 630 N N . CYS A 1 95 ? 10.917 10.536 -3.566 1.00 34.27 124 CYS A N 1
ATOM 631 C CA . CYS A 1 95 ? 12.335 10.240 -3.607 1.00 35.14 124 CYS A CA 1
ATOM 632 C C . CYS A 1 95 ? 12.494 8.914 -4.329 1.00 34.45 124 CYS A C 1
ATOM 633 O O . CYS A 1 95 ? 11.724 7.993 -4.095 1.00 34.63 124 CYS A O 1
ATOM 636 N N . ASN A 1 96 ? 13.484 8.839 -5.207 1.00 35.16 125 ASN A N 1
ATOM 637 C CA . ASN A 1 96 ? 13.773 7.633 -5.951 1.00 36.35 125 ASN A CA 1
ATOM 638 C C . ASN A 1 96 ? 15.229 7.312 -5.712 1.00 35.40 125 ASN A C 1
ATOM 639 O O . ASN A 1 96 ? 16.056 8.200 -5.779 1.00 34.41 125 ASN A O 1
ATOM 644 N N . GLU A 1 97 ? 15.530 6.048 -5.412 1.00 35.66 126 GLU A N 1
ATOM 645 C CA . GLU A 1 97 ? 16.902 5.603 -5.194 1.00 34.71 126 GLU A CA 1
ATOM 646 C C . GLU A 1 97 ? 17.768 6.064 -6.353 1.00 36.93 126 GLU A C 1
ATOM 647 O O . GLU A 1 97 ? 17.324 6.066 -7.494 1.00 37.61 126 GLU A O 1
ATOM 653 N N . VAL A 1 98 ? 19.004 6.450 -6.062 1.00 39.89 127 VAL A N 1
ATOM 654 C CA . VAL A 1 98 ? 19.908 6.902 -7.104 1.00 43.78 127 VAL A CA 1
ATOM 655 C C . VAL A 1 98 ? 20.446 5.721 -7.900 1.00 46.67 127 VAL A C 1
ATOM 656 O O . VAL A 1 98 ? 21.130 4.856 -7.344 1.00 47.00 127 VAL A O 1
ATOM 660 N N . GLN A 1 99 ? 20.154 5.728 -9.202 1.00 48.75 128 GLN A N 1
ATOM 661 C CA . GLN A 1 99 ? 20.573 4.687 -10.160 1.00 50.37 128 GLN A CA 1
ATOM 662 C C . GLN A 1 99 ? 21.809 5.108 -10.997 1.00 52.36 128 GLN A C 1
ATOM 663 O O . GLN A 1 99 ? 21.844 6.284 -11.457 1.00 52.61 128 GLN A O 1
#

InterPro domains:
  IPR001894 Cathelicidin-like [PTHR10206] (10-131)
  IPR018216 Cathelicidin, conserved site [PS00946] (34-47)
  IPR018216 Cathelicidin, conserved site [PS00947] (78-100)
  IPR046350 Cystatin superfamily [SSF54403] (32-126)

Secondary structure (DSSP, 8-state):
-HHHHHHHHHHHHHHHHH--SSEEEEEEEE--PPEEEEEEEEEEEEESS--S-GGGSPBPTT--EEEEEEEE-----EEEEEE--

Sequence (85 aa):
ALSYREAVLRAVDRLNEQSSEANLYRLLELDGTPKPVSFTVKETVCPRPTRQPPELCDFKENGRVKQCVGTVTLDPLDITCNEVQ